Protein AF-A0AAW1H3P7-F1 (afdb_monomer)

Organism: Saponaria officinalis (NCBI:txid3572)

InterPro domains:
  IPR001229 Jacalin-like lectin domain [PF01419] (16-104)
  IPR001229 Jacalin-like lectin domain [PS51752] (1-107)
  IPR001229 Jacalin-like lectin domain [SM00915] (1-107)
  IPR036404 Jacalin-like lectin domain superfamily [G3DSA:2.100.10.30] (9-107)
  IPR036404 Jacalin-like lectin domain superfamily [SSF51101] (23-105)

Mean predicted aligned error: 8.89 Å

Radius of gyration: 14.77 Å; Cα contacts (8 Å, |Δi|>4): 203; chains: 1; bounding box: 34×38×37 Å

Nearest PDB structures (foldseek):
  1c3m-assembly1_A  TM=8.604E-01  e=1.845E-05  Helianthus tuberosus
  6flw-assembly1_B  TM=7.725E-01  e=8.817E-05  Ananas comosus
  4pit-assembly2_D  TM=7.205E-01  e=1.094E-04  Musa acuminata
  4mq0-assembly1_A-2  TM=7.706E-01  e=3.584E-04  Parkia biglobosa
  5v6k-assembly1_A  TM=7.597E-01  e=1.214E-01  Vibrio cholerae O1 biovar El Tor str. N16961

Structure (mmCIF, N/CA/C/O backbone):
data_AF-A0AAW1H3P7-F1
#
_entry.id   AF-A0AAW1H3P7-F1
#
loop_
_atom_site.group_PDB
_atom_site.id
_atom_site.type_symbol
_atom_site.label_atom_id
_atom_site.label_alt_id
_atom_site.label_comp_id
_atom_site.label_asym_id
_atom_site.label_entity_id
_atom_site.label_seq_id
_atom_site.pdbx_PDB_ins_code
_atom_site.Cartn_x
_atom_site.Cartn_y
_atom_site.Cartn_z
_atom_site.occupancy
_atom_site.B_iso_or_equiv
_atom_site.auth_seq_id
_atom_site.auth_comp_id
_atom_site.auth_asym_id
_atom_site.auth_atom_id
_atom_site.pdbx_PDB_model_num
ATOM 1 N N . MET A 1 1 ? -11.949 -18.069 9.968 1.00 33.72 1 MET A N 1
ATOM 2 C CA . MET A 1 1 ? -10.781 -17.168 10.063 1.00 33.72 1 MET A CA 1
ATOM 3 C C . MET A 1 1 ? -10.414 -16.863 8.636 1.00 33.72 1 MET A C 1
ATOM 5 O O . MET A 1 1 ? -9.770 -17.681 7.989 1.00 33.72 1 MET A O 1
ATOM 9 N N . ASP A 1 2 ? -10.959 -15.769 8.127 1.00 31.16 2 ASP A N 1
ATOM 10 C CA . ASP A 1 2 ? -10.968 -15.495 6.697 1.00 31.16 2 ASP A CA 1
ATOM 11 C C . ASP A 1 2 ? -9.640 -14.841 6.329 1.00 31.16 2 ASP A C 1
ATOM 13 O O . ASP A 1 2 ? -9.324 -13.734 6.760 1.00 31.16 2 ASP A O 1
ATOM 17 N N . SER A 1 3 ? -8.804 -15.579 5.604 1.00 30.61 3 SER A N 1
ATOM 18 C CA . SER A 1 3 ? -7.546 -15.070 5.082 1.00 30.61 3 SER A CA 1
ATOM 19 C C . SER A 1 3 ? -7.818 -14.238 3.831 1.00 30.61 3 SER A C 1
ATOM 21 O O . SER A 1 3 ? -8.398 -14.702 2.849 1.00 30.61 3 SER A O 1
ATOM 23 N N . LEU A 1 4 ? -7.375 -12.983 3.853 1.00 34.72 4 LEU A N 1
ATOM 24 C CA . LEU A 1 4 ? -7.397 -12.114 2.686 1.00 34.72 4 LEU A CA 1
ATOM 25 C C . LEU A 1 4 ? -6.252 -12.520 1.741 1.00 34.72 4 LEU A C 1
ATOM 27 O O . LEU A 1 4 ? -5.090 -12.176 1.956 1.00 34.72 4 LEU A O 1
ATOM 31 N N . LEU A 1 5 ? -6.573 -13.272 0.688 1.00 36.25 5 LEU A N 1
ATOM 32 C CA . LEU A 1 5 ? -5.638 -13.612 -0.389 1.00 36.25 5 LEU A CA 1
ATOM 33 C C . LEU A 1 5 ? -5.458 -12.410 -1.325 1.00 36.25 5 LEU A C 1
ATOM 35 O O . LEU A 1 5 ? -6.154 -12.267 -2.330 1.00 36.25 5 LEU A O 1
ATOM 39 N N . MET A 1 6 ? -4.498 -11.541 -1.015 1.00 38.34 6 MET A N 1
ATOM 40 C CA . MET A 1 6 ? -4.086 -10.475 -1.926 1.00 38.34 6 MET A CA 1
ATOM 41 C C . MET A 1 6 ? -3.063 -11.019 -2.935 1.00 38.34 6 MET A C 1
ATOM 43 O O . MET A 1 6 ? -1.904 -11.266 -2.607 1.00 38.34 6 MET A O 1
ATOM 47 N N . ARG A 1 7 ? -3.494 -11.235 -4.185 1.00 36.75 7 ARG A N 1
ATOM 48 C CA . ARG A 1 7 ? -2.615 -11.664 -5.286 1.00 36.75 7 ARG A CA 1
ATOM 49 C C . ARG A 1 7 ? -1.853 -10.460 -5.837 1.00 36.75 7 ARG A C 1
ATOM 51 O O . ARG A 1 7 ? -2.314 -9.791 -6.757 1.00 36.75 7 ARG A O 1
ATOM 58 N N . LEU A 1 8 ? -0.674 -10.196 -5.287 1.00 34.22 8 LEU A N 1
ATOM 59 C CA . LEU A 1 8 ? 0.301 -9.301 -5.906 1.00 34.22 8 LEU A CA 1
ATOM 60 C C . LEU A 1 8 ? 1.095 -10.086 -6.955 1.00 34.22 8 LEU A C 1
ATOM 62 O O . LEU A 1 8 ? 1.845 -10.988 -6.603 1.00 34.22 8 LEU A O 1
ATOM 66 N N . GLY A 1 9 ? 0.872 -9.760 -8.234 1.00 35.69 9 GLY A N 1
ATOM 67 C CA . GLY A 1 9 ? 1.715 -10.114 -9.383 1.00 35.69 9 GLY A CA 1
ATOM 68 C C . GLY A 1 9 ? 2.255 -11.548 -9.431 1.00 35.69 9 GLY A C 1
ATOM 69 O O . GLY A 1 9 ? 3.367 -11.814 -8.989 1.00 35.69 9 GLY A O 1
ATOM 70 N N . SER A 1 10 ? 1.543 -12.465 -10.086 1.00 31.28 10 SER A N 1
ATOM 71 C CA . SER A 1 10 ? 2.243 -13.563 -10.759 1.00 31.28 10 SER A CA 1
ATOM 72 C C . SER A 1 10 ? 1.534 -13.985 -12.037 1.00 31.28 10 SER A C 1
ATOM 74 O O . SER A 1 10 ? 0.441 -14.555 -12.041 1.00 31.28 10 SER A O 1
ATOM 76 N N . LEU A 1 11 ? 2.237 -13.736 -13.140 1.00 27.31 11 LEU A N 1
ATOM 77 C CA . LEU A 1 11 ? 2.147 -14.538 -14.343 1.00 27.31 11 LEU A CA 1
ATOM 78 C C . LEU A 1 11 ? 2.339 -16.005 -13.922 1.00 27.31 11 LEU A C 1
ATOM 80 O O . LEU A 1 11 ? 3.381 -16.379 -13.381 1.00 27.31 11 LEU A O 1
ATOM 84 N N . SER A 1 12 ? 1.317 -16.832 -14.117 1.00 28.44 12 SER A N 1
ATOM 85 C CA . SER A 1 12 ? 1.423 -18.266 -13.855 1.00 28.44 12 SER A CA 1
ATOM 86 C C . SER A 1 12 ? 2.260 -18.903 -14.965 1.00 28.44 12 SER A C 1
ATOM 88 O O . SER A 1 12 ? 1.732 -19.240 -16.020 1.00 28.44 12 SER A O 1
ATOM 90 N N . LEU A 1 13 ? 3.568 -19.061 -14.746 1.00 23.94 13 LEU A N 1
ATOM 91 C CA . LEU A 1 13 ? 4.398 -19.952 -15.554 1.00 23.94 13 LEU A CA 1
ATOM 92 C C . LEU A 1 13 ? 4.537 -21.277 -14.798 1.00 23.94 13 LEU A C 1
ATOM 94 O O . LEU A 1 13 ? 5.311 -21.387 -13.847 1.00 23.94 13 LEU A O 1
ATOM 98 N N . ILE A 1 14 ? 3.771 -22.291 -15.206 1.00 29.88 14 ILE A N 1
ATOM 99 C CA . ILE A 1 14 ? 3.971 -23.665 -14.735 1.00 29.88 14 ILE A CA 1
ATOM 100 C C . ILE A 1 14 ? 5.271 -24.165 -15.374 1.00 29.88 14 ILE A C 1
ATOM 102 O O . ILE A 1 14 ? 5.267 -24.737 -16.461 1.00 29.88 14 ILE A O 1
ATOM 106 N N . LYS A 1 15 ? 6.410 -23.935 -14.718 1.00 28.78 15 LYS A N 1
ATOM 107 C CA . LYS A 1 15 ? 7.643 -24.658 -15.032 1.00 28.78 15 LYS A CA 1
ATOM 108 C C . LYS A 1 15 ? 7.691 -25.880 -14.124 1.00 28.78 15 LYS A C 1
ATOM 110 O O . LYS A 1 15 ? 7.954 -25.751 -12.935 1.00 28.78 15 LYS A O 1
ATOM 115 N N . GLN A 1 16 ? 7.341 -27.029 -14.702 1.00 30.06 16 GLN A N 1
ATOM 116 C CA . GLN A 1 16 ? 7.625 -28.389 -14.225 1.00 30.06 16 GLN A CA 1
ATOM 117 C C . GLN A 1 16 ? 7.908 -28.509 -12.711 1.00 30.06 16 GLN A C 1
ATOM 119 O O . GLN A 1 16 ? 9.051 -28.485 -12.265 1.00 30.06 16 GLN A O 1
ATOM 124 N N . GLY A 1 17 ? 6.845 -28.694 -11.923 1.00 34.16 17 GLY A N 1
ATOM 125 C CA . GLY A 1 17 ? 6.932 -29.462 -10.678 1.00 34.16 17 GLY A CA 1
ATOM 126 C C . GLY A 1 17 ? 7.406 -28.767 -9.395 1.00 34.16 17 GLY A C 1
ATOM 127 O O . GLY A 1 17 ? 7.615 -29.481 -8.418 1.00 34.16 17 GLY A O 1
ATOM 128 N N . LYS A 1 18 ? 7.537 -27.432 -9.320 1.00 29.84 18 LYS A N 1
ATOM 129 C CA . LYS A 1 18 ? 7.719 -26.729 -8.027 1.00 29.84 18 LYS A CA 1
ATOM 130 C C . LYS A 1 18 ? 6.851 -25.461 -7.918 1.00 29.84 18 LYS A C 1
ATOM 132 O O . LYS A 1 18 ? 6.955 -24.604 -8.793 1.00 29.84 18 LYS A O 1
ATOM 137 N N . PRO A 1 19 ? 6.004 -25.308 -6.878 1.00 37.50 19 PRO A N 1
ATOM 138 C CA . PRO A 1 19 ? 5.235 -24.083 -6.664 1.00 37.50 19 PRO A CA 1
ATOM 139 C C . PRO A 1 19 ? 6.165 -22.918 -6.287 1.00 37.50 19 PRO A C 1
ATOM 141 O O . PRO A 1 19 ? 7.114 -23.093 -5.524 1.00 37.50 19 PRO A O 1
ATOM 144 N N . LEU A 1 20 ? 5.899 -21.729 -6.837 1.00 46.97 20 LEU A N 1
ATOM 145 C CA . LEU A 1 20 ? 6.629 -20.493 -6.528 1.00 46.97 20 LEU A CA 1
ATOM 146 C C . LEU A 1 20 ? 6.513 -20.186 -5.020 1.00 46.97 20 LEU A C 1
ATOM 148 O O . LEU A 1 20 ? 5.412 -20.116 -4.482 1.00 46.97 20 LEU A O 1
ATOM 152 N N . GLN A 1 21 ? 7.652 -20.045 -4.340 1.00 42.44 21 GLN A N 1
ATOM 153 C CA . GLN A 1 21 ? 7.788 -20.186 -2.881 1.00 42.44 21 GLN A CA 1
ATOM 154 C C . GLN A 1 21 ? 7.488 -18.949 -2.005 1.00 42.44 21 GLN A C 1
ATOM 156 O O . GLN A 1 21 ? 7.696 -19.037 -0.803 1.00 42.44 21 GLN A O 1
ATOM 161 N N . ASN A 1 22 ? 6.981 -17.820 -2.514 1.00 58.06 22 ASN A N 1
ATOM 162 C CA . ASN A 1 22 ? 6.971 -16.565 -1.733 1.00 58.06 22 ASN A CA 1
ATOM 163 C C . ASN A 1 22 ? 5.597 -15.878 -1.664 1.00 58.06 22 ASN A C 1
ATOM 165 O O . ASN A 1 22 ? 5.429 -14.771 -2.173 1.00 58.06 22 ASN A O 1
ATOM 169 N N . TYR A 1 23 ? 4.615 -16.509 -1.020 1.00 64.38 23 TYR A N 1
ATOM 170 C CA . TYR A 1 23 ? 3.391 -15.812 -0.615 1.00 64.38 23 TYR A CA 1
ATOM 171 C C . TYR A 1 23 ? 3.565 -15.247 0.791 1.00 64.38 23 TYR A C 1
ATOM 173 O O . TYR A 1 23 ? 3.917 -15.973 1.719 1.00 64.38 23 TYR A O 1
ATOM 181 N N . LEU A 1 24 ? 3.282 -13.960 0.952 1.00 72.25 24 LEU A N 1
ATOM 182 C CA . LEU A 1 24 ? 3.157 -13.343 2.262 1.00 72.25 24 LEU A CA 1
ATOM 183 C C . LEU A 1 24 ? 1.687 -13.368 2.685 1.00 72.25 24 LEU A C 1
ATOM 185 O O . LEU A 1 24 ? 0.820 -12.899 1.952 1.00 72.25 24 LEU A O 1
ATOM 189 N N . THR A 1 25 ? 1.424 -13.877 3.885 1.00 81.25 25 THR A N 1
ATOM 190 C CA . THR A 1 25 ? 0.109 -13.792 4.531 1.00 81.25 25 THR A CA 1
ATOM 191 C C . THR A 1 25 ? 0.203 -12.838 5.713 1.00 81.25 25 THR A C 1
ATOM 193 O O . THR A 1 25 ? 1.136 -12.943 6.507 1.00 81.25 25 THR A O 1
ATOM 196 N N . ILE A 1 26 ? -0.760 -11.924 5.839 1.00 83.06 26 ILE A N 1
ATOM 197 C CA . ILE A 1 26 ? -0.890 -11.023 6.989 1.00 83.06 26 ILE A CA 1
ATOM 198 C C . ILE A 1 26 ? -1.952 -11.611 7.929 1.00 83.06 26 ILE A C 1
ATOM 200 O O . ILE A 1 26 ? -3.135 -11.584 7.584 1.00 83.06 26 ILE A O 1
ATOM 204 N N . PRO A 1 27 ? -1.570 -12.185 9.084 1.00 84.75 27 PRO A N 1
ATOM 205 C CA . PRO A 1 27 ? -2.534 -12.708 10.041 1.00 84.75 27 PRO A CA 1
ATOM 206 C C . PRO A 1 27 ? -3.096 -11.567 10.891 1.00 84.75 27 PRO A C 1
ATOM 208 O O . PRO A 1 27 ? -2.371 -10.973 11.686 1.00 84.75 27 PRO A O 1
ATOM 211 N N . LEU A 1 28 ? -4.388 -11.282 10.745 1.00 87.12 28 LEU A N 1
ATOM 212 C CA . LEU A 1 28 ? -5.077 -10.325 11.607 1.00 87.12 28 LEU A CA 1
ATOM 213 C C . LEU A 1 28 ? -5.423 -10.973 12.951 1.00 87.12 28 LEU A C 1
ATOM 215 O O . LEU A 1 28 ? -5.904 -12.109 13.009 1.00 87.12 28 LEU A O 1
ATOM 219 N N . GLN A 1 29 ? -5.157 -10.253 14.036 1.00 93.06 29 GLN A N 1
ATOM 220 C CA . GLN A 1 29 ? -5.561 -10.638 15.385 1.00 93.06 29 GLN A CA 1
ATOM 221 C C . GLN A 1 29 ? -7.077 -10.474 15.584 1.00 93.06 29 GLN A C 1
ATOM 223 O O . GLN A 1 29 ? -7.782 -9.883 14.767 1.00 93.06 29 GLN A O 1
ATOM 228 N N . SER A 1 30 ? -7.597 -10.988 16.703 1.00 93.50 30 SER A N 1
ATOM 229 C CA . SER A 1 30 ? -8.992 -10.736 17.084 1.00 93.50 30 SER A CA 1
ATOM 230 C C . SER A 1 30 ? -9.233 -9.230 17.236 1.00 93.50 30 SER A C 1
ATOM 232 O O . SER A 1 30 ? -8.454 -8.553 17.904 1.00 93.50 30 SER A O 1
ATOM 234 N N . ASN A 1 31 ? -10.303 -8.717 16.622 1.00 92.44 31 ASN A N 1
ATOM 235 C CA . ASN A 1 31 ? -10.629 -7.285 16.534 1.00 92.44 31 ASN A CA 1
ATOM 236 C C . ASN A 1 31 ? -9.576 -6.418 15.812 1.00 92.44 31 ASN A C 1
ATOM 238 O O . ASN A 1 31 ? -9.618 -5.189 15.921 1.00 92.44 31 ASN A O 1
ATOM 242 N N . GLU A 1 32 ? -8.645 -7.027 15.073 1.00 94.12 32 GLU A N 1
ATOM 243 C CA . GLU A 1 32 ? -7.770 -6.309 14.152 1.00 94.12 32 GLU A CA 1
ATOM 244 C C . GLU A 1 32 ? -8.443 -6.210 12.780 1.00 94.12 32 GLU A C 1
ATOM 246 O O . GLU A 1 32 ? -8.828 -7.216 12.185 1.00 94.12 32 GLU A O 1
ATOM 251 N N . TYR A 1 33 ? -8.581 -4.991 12.272 1.00 92.19 33 TYR A N 1
ATOM 252 C CA . TYR A 1 33 ? -9.175 -4.701 10.974 1.00 92.19 33 TYR A CA 1
ATOM 253 C C . TYR A 1 33 ? -8.350 -3.657 10.232 1.00 92.19 33 TYR A C 1
ATOM 255 O O . TYR A 1 33 ? -7.643 -2.841 10.827 1.00 92.19 33 TYR A O 1
ATOM 263 N N . ILE A 1 34 ? -8.427 -3.706 8.907 1.00 96.06 34 ILE A N 1
ATOM 264 C CA . ILE A 1 34 ? -7.642 -2.840 8.034 1.00 96.06 34 ILE A CA 1
ATOM 265 C C . ILE A 1 34 ? -8.286 -1.455 7.995 1.00 96.06 34 ILE A C 1
ATOM 267 O O . ILE 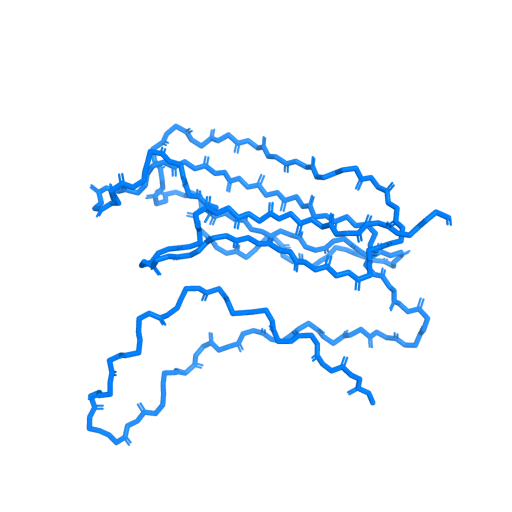A 1 34 ? -9.499 -1.323 7.829 1.00 96.06 34 ILE A O 1
ATOM 271 N N . THR A 1 35 ? -7.457 -0.426 8.136 1.00 97.19 35 TH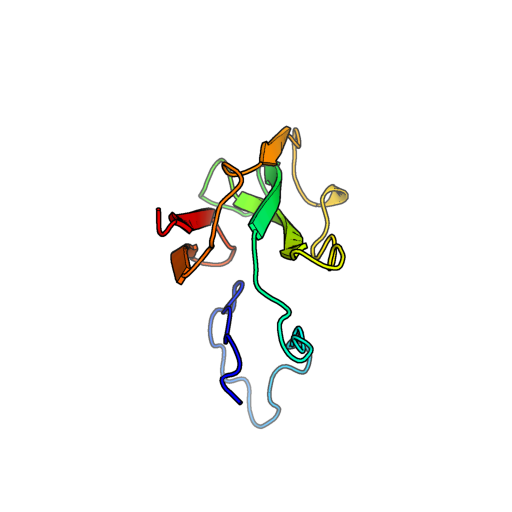R A N 1
ATOM 272 C CA . THR A 1 35 ? -7.883 0.975 8.174 1.00 97.19 35 THR A CA 1
ATOM 273 C C . THR A 1 35 ? -7.466 1.758 6.936 1.00 97.19 35 THR A C 1
ATOM 275 O O . THR A 1 35 ? -8.104 2.748 6.577 1.00 97.19 35 THR A O 1
ATOM 278 N N . GLN A 1 36 ? -6.365 1.355 6.296 1.00 97.25 36 GLN A N 1
ATOM 279 C CA . GLN A 1 36 ? -5.745 2.124 5.223 1.00 97.25 36 GLN A CA 1
ATOM 280 C C . GLN A 1 36 ? -4.703 1.291 4.475 1.00 97.25 36 GLN A C 1
ATOM 282 O O . GLN A 1 36 ? -4.144 0.329 5.008 1.00 97.25 36 GLN A O 1
ATOM 287 N N . ILE A 1 37 ? -4.379 1.714 3.256 1.00 97.69 37 ILE A N 1
ATOM 288 C CA . ILE A 1 37 ? -3.166 1.293 2.558 1.00 97.69 37 ILE A CA 1
ATOM 289 C C . ILE A 1 37 ? -2.288 2.494 2.239 1.00 97.69 37 ILE A C 1
ATOM 291 O O . ILE A 1 37 ? -2.780 3.591 1.972 1.00 97.69 37 ILE A O 1
ATOM 295 N N . SER A 1 38 ? -0.983 2.276 2.221 1.00 98.44 38 SER A N 1
ATOM 296 C CA . SER A 1 38 ? -0.023 3.249 1.706 1.00 98.44 38 SER A CA 1
ATOM 297 C C . SER A 1 38 ? 1.087 2.538 0.956 1.00 98.44 38 SER A C 1
ATOM 299 O O . SER A 1 38 ? 1.210 1.319 1.025 1.00 98.44 38 SER A O 1
ATOM 301 N N . GLY A 1 39 ? 1.927 3.284 0.264 1.00 97.38 39 GLY A N 1
ATOM 302 C CA . GLY A 1 39 ? 3.067 2.707 -0.424 1.00 97.38 39 GLY A CA 1
ATOM 303 C C . GLY A 1 39 ? 3.681 3.690 -1.390 1.00 97.38 39 GLY A C 1
ATOM 304 O O . GLY A 1 39 ? 3.422 4.891 -1.315 1.00 97.38 39 GLY A O 1
ATOM 305 N N . THR A 1 40 ? 4.468 3.166 -2.316 1.00 97.31 40 THR A N 1
ATOM 306 C CA . THR A 1 40 ? 5.083 3.943 -3.387 1.00 97.31 40 THR A CA 1
ATOM 307 C C . THR A 1 40 ? 4.811 3.315 -4.738 1.00 97.31 40 THR A C 1
ATOM 309 O O . THR A 1 40 ? 4.572 2.111 -4.843 1.00 97.31 40 THR A O 1
ATOM 312 N N . TYR A 1 41 ? 4.788 4.136 -5.781 1.00 95.75 41 TYR A N 1
ATOM 313 C CA . TYR A 1 41 ? 4.600 3.710 -7.159 1.00 95.75 41 TYR A CA 1
ATOM 314 C C . TYR A 1 41 ? 5.631 4.358 -8.078 1.00 95.75 41 TYR A C 1
ATOM 316 O O . TYR A 1 41 ? 6.157 5.429 -7.785 1.00 95.75 41 TYR A O 1
ATOM 324 N N . GLY A 1 42 ? 5.901 3.716 -9.211 1.00 94.44 42 GLY A N 1
ATOM 325 C CA . GLY A 1 42 ? 6.777 4.250 -10.249 1.00 94.44 42 GLY A CA 1
ATOM 326 C C . GLY A 1 42 ? 6.886 3.325 -11.458 1.00 94.44 42 GLY A C 1
ATOM 327 O O . GLY A 1 42 ? 6.172 2.321 -11.577 1.00 94.44 42 GLY A O 1
ATOM 328 N N . LYS A 1 43 ? 7.794 3.654 -12.378 1.00 92.38 43 LYS A N 1
ATOM 329 C CA . LYS A 1 43 ? 7.983 2.891 -13.618 1.00 92.38 43 LYS A CA 1
ATOM 330 C C . LYS A 1 43 ? 9.084 1.842 -13.471 1.00 92.38 43 LYS A C 1
ATOM 332 O O . LYS A 1 43 ? 10.253 2.192 -13.324 1.00 92.38 43 LYS A O 1
ATOM 337 N N . TYR A 1 44 ? 8.735 0.559 -13.575 1.00 88.25 44 TYR A N 1
ATOM 338 C CA . TYR A 1 44 ? 9.730 -0.509 -13.736 1.00 88.25 44 TYR A CA 1
ATOM 339 C C . TYR A 1 44 ? 10.348 -0.470 -15.140 1.00 88.25 44 TYR A C 1
ATOM 341 O O . TYR A 1 44 ? 9.647 -0.210 -16.118 1.00 88.25 44 TYR A O 1
ATOM 349 N N . ALA A 1 45 ? 11.636 -0.816 -15.255 1.00 85.38 45 ALA A N 1
ATOM 350 C CA . ALA A 1 45 ? 12.397 -0.739 -16.510 1.00 85.38 45 ALA A CA 1
ATOM 351 C C . ALA A 1 45 ? 11.749 -1.485 -17.696 1.00 85.38 45 ALA A C 1
ATOM 353 O O . ALA A 1 45 ? 11.818 -1.018 -18.828 1.00 85.38 45 ALA A O 1
ATOM 354 N N . TYR A 1 46 ? 11.091 -2.618 -17.430 1.00 81.06 46 TYR A N 1
ATOM 355 C CA . TYR A 1 46 ? 10.454 -3.464 -18.449 1.00 81.06 46 TYR A CA 1
ATOM 356 C C . TYR A 1 46 ? 8.919 -3.419 -18.402 1.00 81.06 46 TYR A C 1
ATOM 358 O O . TYR A 1 46 ? 8.247 -4.245 -19.023 1.00 81.06 46 TYR A O 1
ATOM 366 N N . SER A 1 47 ? 8.345 -2.484 -17.642 1.00 80.81 47 SER A N 1
ATOM 367 C CA . SER A 1 47 ? 6.896 -2.332 -17.553 1.00 80.81 47 SER A CA 1
ATOM 368 C C . SER A 1 47 ? 6.348 -1.548 -18.743 1.00 80.81 47 SER A C 1
ATOM 370 O O . SER A 1 47 ? 6.880 -0.507 -19.121 1.00 80.81 47 SER A O 1
ATOM 372 N N . ARG A 1 48 ? 5.223 -2.028 -19.286 1.00 81.06 48 ARG A N 1
ATOM 373 C CA . ARG A 1 48 ? 4.405 -1.278 -20.253 1.00 81.06 48 ARG A CA 1
ATOM 374 C C . ARG A 1 48 ? 3.530 -0.209 -19.589 1.00 81.06 48 ARG A C 1
ATOM 376 O O . ARG A 1 48 ? 3.115 0.716 -20.272 1.00 81.06 48 ARG A O 1
ATOM 383 N N . SER A 1 49 ? 3.247 -0.342 -18.290 1.00 81.75 49 SER A N 1
ATOM 384 C CA . SER A 1 49 ? 2.599 0.700 -17.487 1.00 81.75 49 SER A CA 1
ATOM 385 C C . SER A 1 49 ? 3.634 1.723 -17.022 1.00 81.75 49 SER A C 1
ATOM 387 O O . SER A 1 49 ? 4.705 1.340 -16.536 1.00 81.75 49 SER A O 1
ATOM 389 N N . ASP A 1 50 ? 3.298 3.007 -17.128 1.00 81.94 50 ASP A N 1
ATOM 390 C CA . ASP A 1 50 ? 4.127 4.110 -16.630 1.00 81.94 50 ASP A CA 1
ATOM 391 C C . ASP A 1 50 ? 4.100 4.236 -15.101 1.00 81.94 50 ASP A C 1
ATOM 393 O O . ASP A 1 50 ? 4.933 4.928 -14.522 1.00 81.94 50 ASP A O 1
ATOM 397 N N . SER A 1 51 ? 3.181 3.536 -14.436 1.00 85.50 51 SER A N 1
ATOM 398 C CA . SER A 1 51 ? 3.074 3.513 -12.983 1.00 85.50 51 SER A CA 1
ATOM 399 C C . SER A 1 51 ? 2.647 2.131 -12.498 1.00 85.50 51 SER A C 1
ATOM 401 O O . SER A 1 51 ? 1.676 1.552 -12.990 1.00 85.50 51 SER A O 1
ATOM 403 N N . ASN A 1 52 ? 3.415 1.579 -11.567 1.00 91.56 52 ASN A N 1
ATOM 404 C CA . ASN A 1 52 ? 3.135 0.329 -10.876 1.00 91.56 52 ASN A CA 1
ATOM 405 C C . ASN A 1 52 ? 3.404 0.527 -9.396 1.00 91.56 52 ASN A C 1
ATOM 407 O O . ASN A 1 52 ? 4.328 1.252 -9.026 1.00 91.56 52 ASN A O 1
ATOM 411 N N . VAL A 1 53 ? 2.646 -0.173 -8.566 1.00 94.19 53 VAL A N 1
ATOM 412 C CA . VAL A 1 53 ? 2.859 -0.214 -7.124 1.00 94.19 53 VAL A CA 1
ATOM 413 C C . VAL A 1 53 ? 4.190 -0.910 -6.852 1.00 94.19 53 VAL A C 1
ATOM 415 O O . VAL A 1 53 ? 4.367 -2.088 -7.163 1.00 94.19 53 VAL A O 1
ATOM 418 N N . ALA A 1 54 ? 5.129 -0.149 -6.302 1.00 93.69 54 ALA A N 1
ATOM 419 C CA . ALA A 1 54 ? 6.485 -0.573 -5.989 1.00 93.69 54 ALA A CA 1
ATOM 420 C C . ALA A 1 54 ? 6.602 -1.082 -4.552 1.00 93.69 54 ALA A C 1
ATOM 422 O O . ALA A 1 54 ? 7.294 -2.071 -4.300 1.00 93.69 54 ALA A O 1
ATOM 423 N N . THR A 1 55 ? 5.900 -0.426 -3.624 1.00 95.12 55 THR A N 1
ATOM 424 C CA . THR A 1 55 ? 5.759 -0.869 -2.237 1.00 95.12 55 THR A CA 1
ATOM 425 C C . THR A 1 55 ? 4.308 -0.776 -1.774 1.00 95.12 55 THR A C 1
ATOM 427 O O . THR A 1 55 ? 3.547 0.054 -2.269 1.00 95.12 55 THR A O 1
ATOM 430 N N . LEU A 1 56 ? 3.920 -1.628 -0.825 1.00 96.19 56 LEU A N 1
ATOM 431 C CA . LEU A 1 56 ? 2.604 -1.621 -0.193 1.00 96.19 56 LEU A CA 1
ATOM 432 C C . LEU A 1 56 ? 2.727 -1.893 1.308 1.00 96.19 56 LEU A C 1
ATOM 434 O O . LEU A 1 56 ? 3.307 -2.896 1.723 1.00 96.19 56 LEU A O 1
ATOM 438 N N . SER A 1 57 ? 2.121 -1.027 2.106 1.00 96.31 57 SER A N 1
ATOM 439 C CA . SER A 1 57 ? 1.886 -1.196 3.533 1.00 96.31 57 SER A CA 1
ATOM 440 C C . SER A 1 57 ? 0.388 -1.310 3.796 1.00 96.31 57 SER A C 1
ATOM 442 O O . SER A 1 57 ? -0.412 -0.565 3.222 1.00 96.31 57 SER A O 1
ATOM 444 N N . ILE A 1 58 ? 0.020 -2.218 4.695 1.00 96.50 58 ILE A N 1
ATOM 445 C CA . ILE A 1 58 ? -1.343 -2.373 5.206 1.00 96.50 58 ILE A CA 1
ATOM 446 C C . ILE A 1 58 ? -1.372 -1.808 6.619 1.00 96.50 58 ILE A C 1
ATOM 448 O O . ILE A 1 58 ? -0.631 -2.267 7.488 1.00 96.50 58 ILE A O 1
ATOM 452 N N . HIS A 1 59 ? -2.231 -0.827 6.854 1.00 97.44 59 HIS A N 1
ATOM 453 C CA . HIS A 1 59 ? -2.449 -0.261 8.179 1.00 97.44 59 HIS A CA 1
ATOM 454 C C . HIS A 1 59 ? -3.683 -0.899 8.788 1.00 97.44 59 HIS A C 1
ATOM 456 O O . HIS A 1 59 ? -4.707 -1.044 8.119 1.00 97.44 59 HIS A O 1
ATOM 462 N N . THR A 1 60 ? -3.586 -1.278 10.052 1.00 96.56 60 THR A N 1
ATOM 463 C CA . THR A 1 60 ? -4.710 -1.747 10.855 1.00 96.56 60 THR A CA 1
ATOM 464 C C . THR A 1 60 ? -4.966 -0.781 12.000 1.00 96.56 60 THR A C 1
ATOM 466 O O . THR A 1 60 ? -4.194 0.146 12.250 1.00 96.56 60 THR A O 1
ATOM 469 N N . ASN A 1 61 ? -6.050 -0.999 12.735 1.00 96.56 61 ASN A N 1
ATOM 470 C CA . ASN A 1 61 ? -6.298 -0.305 13.997 1.00 96.56 61 ASN A CA 1
ATOM 471 C C . ASN A 1 61 ? -5.248 -0.614 15.083 1.00 96.56 61 ASN A C 1
ATOM 473 O O . ASN A 1 61 ? -5.249 0.058 16.111 1.00 96.56 61 ASN A O 1
ATOM 477 N N . LEU A 1 62 ? -4.385 -1.619 14.887 1.00 96.19 62 LEU A N 1
ATOM 478 C CA . LEU A 1 62 ? -3.374 -2.024 15.866 1.00 96.19 62 LEU A CA 1
ATOM 479 C C . LEU A 1 62 ? -1.945 -1.681 15.441 1.00 96.19 62 LEU A C 1
ATOM 481 O O . LEU A 1 62 ? -1.134 -1.318 16.291 1.00 96.19 62 LEU A O 1
ATOM 485 N N . LYS A 1 63 ? -1.601 -1.840 14.159 1.00 94.50 63 LYS A N 1
ATOM 486 C CA . LYS A 1 63 ? -0.226 -1.671 13.665 1.00 94.50 63 LYS A CA 1
ATOM 487 C C . LYS A 1 63 ? -0.161 -1.548 12.144 1.00 94.50 63 LYS A C 1
ATOM 489 O O . LYS A 1 63 ? -1.146 -1.709 11.431 1.00 94.50 63 LYS A O 1
ATOM 494 N N . GLN A 1 64 ? 1.047 -1.309 11.651 1.00 96.12 64 GLN A N 1
ATOM 495 C CA . GLN A 1 64 ? 1.368 -1.354 10.232 1.00 96.12 64 GLN A CA 1
ATOM 496 C C . GLN A 1 64 ? 2.066 -2.673 9.880 1.00 96.12 64 GLN A C 1
ATOM 498 O O . GLN A 1 64 ? 2.980 -3.115 10.578 1.00 96.12 64 GLN A O 1
ATOM 503 N N . TYR A 1 65 ? 1.671 -3.265 8.757 1.00 92.50 65 TYR A N 1
ATOM 504 C CA . TYR A 1 65 ? 2.363 -4.360 8.085 1.00 92.50 65 TYR A CA 1
ATOM 505 C C . TYR A 1 65 ? 3.048 -3.833 6.821 1.00 92.50 65 TYR A C 1
ATOM 507 O O . TYR A 1 65 ? 2.424 -3.120 6.036 1.00 92.50 65 TYR A O 1
ATOM 515 N N . GLY A 1 66 ? 4.311 -4.205 6.602 1.00 91.38 66 GLY A N 1
ATOM 516 C CA . GLY A 1 66 ? 5.117 -3.748 5.464 1.00 91.38 66 GLY A CA 1
ATOM 517 C C . GLY A 1 66 ? 6.102 -2.625 5.831 1.00 91.38 66 GLY A C 1
ATOM 518 O O . GLY A 1 66 ? 6.360 -2.411 7.017 1.00 91.38 66 GLY A O 1
ATOM 519 N N . PRO A 1 67 ? 6.661 -1.907 4.839 1.00 94.56 67 PRO A N 1
ATOM 520 C CA . PRO A 1 67 ? 6.326 -1.986 3.417 1.00 94.56 67 PRO A CA 1
ATOM 521 C C . PRO A 1 67 ? 6.798 -3.290 2.766 1.00 94.56 67 PRO A C 1
ATOM 523 O O . PRO A 1 67 ? 7.878 -3.802 3.055 1.00 94.56 67 PRO A O 1
ATOM 526 N N . TYR A 1 68 ? 5.982 -3.819 1.861 1.00 89.56 68 TYR A N 1
ATOM 527 C CA . TYR A 1 68 ? 6.302 -4.977 1.032 1.00 89.56 68 TYR A CA 1
ATOM 528 C C . TYR A 1 68 ? 6.557 -4.539 -0.399 1.00 89.56 68 TYR A C 1
ATOM 530 O O . TYR A 1 68 ? 5.754 -3.800 -0.959 1.00 89.56 68 TYR A O 1
ATOM 538 N N . GLY A 1 69 ? 7.640 -5.023 -0.998 1.00 88.44 69 GLY A N 1
ATOM 539 C CA . GLY A 1 69 ? 8.076 -4.610 -2.329 1.00 88.44 69 GLY A CA 1
ATOM 540 C C . GLY A 1 69 ? 9.431 -3.912 -2.286 1.00 88.44 69 GLY A C 1
ATOM 541 O O . GLY A 1 69 ? 10.147 -4.006 -1.290 1.00 88.44 69 GLY A O 1
ATOM 542 N N . ARG A 1 70 ? 9.811 -3.282 -3.397 1.00 87.75 70 ARG A N 1
ATOM 543 C CA . ARG A 1 70 ? 11.148 -2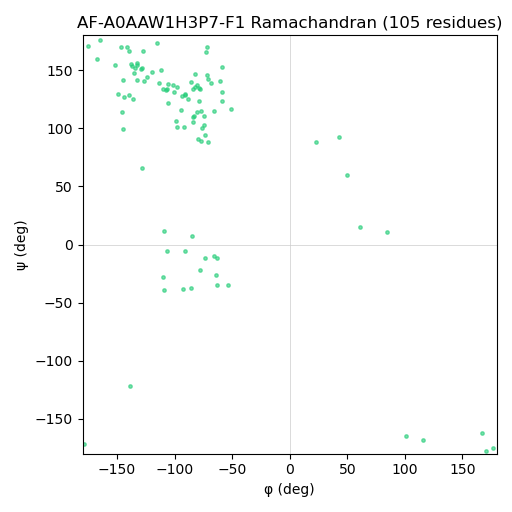.710 -3.612 1.00 87.75 70 ARG A CA 1
ATOM 544 C C . ARG A 1 70 ? 11.035 -1.430 -4.425 1.00 87.75 70 ARG A C 1
ATOM 546 O O . ARG A 1 70 ? 10.884 -1.477 -5.647 1.00 87.75 70 ARG A O 1
ATOM 553 N N . GLU A 1 71 ? 11.084 -0.301 -3.731 1.00 90.94 71 GLU A N 1
ATOM 554 C CA . GLU A 1 71 ? 11.036 1.028 -4.340 1.00 90.94 71 GLU A CA 1
ATOM 555 C C . GLU A 1 71 ? 12.238 1.286 -5.252 1.00 90.94 71 GLU A C 1
ATOM 557 O O . GLU A 1 71 ? 12.100 1.885 -6.312 1.00 90.94 71 GLU A O 1
ATOM 562 N N . GLU A 1 72 ? 13.411 0.759 -4.904 1.00 91.38 72 GLU A N 1
ATOM 563 C CA . GLU A 1 72 ? 14.650 0.971 -5.651 1.00 91.38 72 GLU A CA 1
ATOM 564 C C . GLU A 1 72 ? 14.637 0.362 -7.065 1.00 91.38 72 GLU A C 1
ATOM 566 O O . GLU A 1 72 ? 15.545 0.595 -7.859 1.00 91.38 72 GLU A O 1
ATOM 571 N N . LEU A 1 73 ? 13.620 -0.444 -7.384 1.00 89.38 73 LEU A N 1
ATOM 572 C CA . LEU A 1 73 ?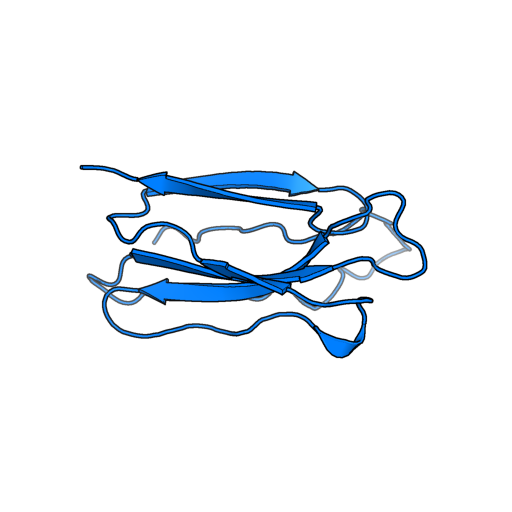 13.438 -1.057 -8.697 1.00 89.38 73 LEU A CA 1
ATOM 573 C C . LEU A 1 73 ? 12.588 -0.208 -9.657 1.00 89.38 73 LEU A C 1
ATOM 575 O O . LEU A 1 73 ? 12.452 -0.588 -10.826 1.00 89.38 73 LEU A O 1
ATOM 579 N N . VAL A 1 74 ? 12.013 0.907 -9.193 1.00 91.25 74 VAL A N 1
ATOM 580 C CA . VAL A 1 74 ? 11.225 1.823 -10.026 1.00 91.25 74 VAL A CA 1
ATOM 581 C C . VAL A 1 74 ? 11.919 3.167 -10.229 1.00 91.25 74 VAL A C 1
ATOM 583 O O . VAL A 1 74 ? 12.663 3.653 -9.384 1.00 91.25 74 VAL A O 1
ATOM 586 N N . GLN A 1 75 ? 11.657 3.788 -11.376 1.00 94.19 75 GLN A N 1
ATOM 587 C CA . GLN A 1 75 ? 12.103 5.146 -11.680 1.00 94.19 75 GLN A CA 1
ATOM 588 C C . GLN A 1 75 ? 11.105 6.168 -11.129 1.00 94.19 75 GLN A C 1
ATOM 590 O O . GLN A 1 75 ? 9.895 5.968 -11.262 1.00 94.19 75 GLN A O 1
ATOM 595 N N . ASN A 1 76 ? 11.629 7.272 -10.580 1.00 91.44 76 ASN A N 1
ATOM 596 C CA . ASN A 1 76 ? 10.871 8.400 -10.022 1.00 91.44 76 ASN A CA 1
ATOM 597 C C . ASN A 1 76 ? 9.763 7.962 -9.041 1.00 91.44 76 ASN A C 1
ATOM 599 O O . ASN A 1 76 ? 8.585 8.221 -9.305 1.00 91.44 76 ASN A O 1
ATOM 603 N N . PRO A 1 77 ? 10.111 7.270 -7.938 1.00 95.50 77 PRO A N 1
ATOM 604 C CA . PRO A 1 77 ? 9.114 6.786 -6.996 1.00 95.50 77 PRO A CA 1
ATOM 605 C C . PRO A 1 77 ? 8.315 7.943 -6.391 1.00 95.50 77 PRO A C 1
ATOM 607 O O . PRO A 1 77 ? 8.852 9.007 -6.083 1.00 95.50 77 PRO A O 1
ATOM 610 N N . SER A 1 78 ? 7.014 7.732 -6.226 1.00 96.69 78 SER A N 1
ATOM 611 C CA . SER A 1 78 ? 6.101 8.662 -5.561 1.00 96.69 78 SER A CA 1
ATOM 612 C C . SER A 1 78 ? 5.235 7.918 -4.558 1.00 96.69 78 SER A C 1
ATOM 614 O O . SER A 1 78 ? 4.798 6.797 -4.820 1.00 96.69 78 SER A O 1
ATOM 616 N N . SER A 1 79 ? 4.975 8.543 -3.413 1.00 97.69 79 SER A N 1
ATOM 617 C CA . SER A 1 79 ? 4.168 7.940 -2.354 1.00 97.69 79 SER A CA 1
ATOM 618 C C . SER A 1 79 ? 2.674 8.100 -2.605 1.00 97.69 79 SER A C 1
ATOM 620 O O . SER A 1 79 ? 2.215 9.116 -3.123 1.00 97.69 79 SER A O 1
ATOM 622 N N . PHE A 1 80 ? 1.903 7.106 -2.179 1.00 97.38 80 PHE A N 1
ATOM 623 C CA . PHE A 1 80 ? 0.449 7.144 -2.146 1.00 97.38 80 PHE A CA 1
ATOM 624 C C . PHE A 1 80 ? -0.067 6.649 -0.798 1.00 97.38 80 PHE A C 1
ATOM 626 O O . PHE A 1 80 ? 0.562 5.825 -0.131 1.00 97.38 80 PHE A O 1
ATOM 633 N N . THR A 1 81 ? -1.259 7.119 -0.446 1.00 98.19 81 THR A N 1
ATOM 634 C CA . THR A 1 81 ? -1.969 6.742 0.772 1.00 98.19 81 THR A CA 1
ATOM 635 C C . THR A 1 81 ? -3.470 6.810 0.493 1.00 98.19 81 THR A C 1
ATOM 637 O O . THR A 1 81 ? -3.947 7.805 -0.053 1.00 98.19 81 THR A O 1
ATOM 640 N N . SER A 1 82 ? -4.225 5.759 0.821 1.00 97.12 82 SER A N 1
ATOM 641 C CA . SER A 1 82 ? -5.690 5.777 0.709 1.00 97.12 82 SER A CA 1
ATOM 642 C C . SER A 1 82 ? -6.310 6.645 1.808 1.00 97.12 82 SER A C 1
ATOM 644 O O . SER A 1 82 ? -5.643 6.928 2.800 1.00 97.12 82 SER A O 1
ATOM 646 N N . PRO A 1 83 ? -7.592 7.030 1.721 1.00 96.44 83 PRO A N 1
ATOM 647 C CA . PRO A 1 83 ? -8.301 7.550 2.886 1.00 96.44 83 PRO A CA 1
ATOM 648 C C . PRO A 1 83 ? -8.321 6.519 4.028 1.00 96.44 83 PRO A C 1
ATOM 650 O O . PRO A 1 83 ? -8.257 5.311 3.778 1.00 96.44 83 PRO A O 1
ATOM 653 N N . THR A 1 84 ? -8.408 7.002 5.267 1.00 95.69 84 THR A N 1
ATOM 654 C CA . THR A 1 84 ? -8.569 6.167 6.466 1.00 95.69 84 THR A CA 1
ATOM 655 C C . THR A 1 84 ? -10.050 5.836 6.675 1.00 95.69 84 THR A C 1
ATOM 657 O O . THR A 1 84 ? -10.896 6.726 6.603 1.00 95.69 84 THR A O 1
ATOM 660 N N . GLY A 1 85 ? -10.379 4.575 6.953 1.00 94.19 85 GLY A N 1
ATOM 661 C CA . GLY A 1 85 ? -11.745 4.124 7.250 1.00 94.19 85 GLY A CA 1
ATOM 662 C C . GLY A 1 85 ? -11.818 2.610 7.441 1.00 94.19 85 GLY A C 1
ATOM 663 O O . GLY A 1 85 ? -10.791 1.947 7.414 1.00 94.19 85 GLY A O 1
ATOM 664 N N . SER A 1 86 ? -13.007 2.034 7.623 1.00 93.19 86 SER A N 1
ATOM 665 C CA . SER A 1 86 ? -13.131 0.571 7.714 1.00 93.19 86 SER A CA 1
ATOM 666 C C . SER A 1 86 ? -12.967 -0.053 6.327 1.00 93.19 86 SER A C 1
ATOM 668 O O . SER A 1 86 ? -13.879 0.025 5.501 1.00 93.19 86 SER A O 1
ATOM 670 N N . VAL A 1 87 ? -11.799 -0.635 6.038 1.00 94.62 87 VAL A N 1
ATOM 671 C CA . VAL A 1 87 ? -11.540 -1.283 4.746 1.00 94.62 87 VAL A CA 1
ATOM 672 C C . VAL A 1 87 ? -12.222 -2.648 4.724 1.00 94.62 87 VAL A C 1
ATOM 674 O O . VAL A 1 87 ? -11.836 -3.560 5.451 1.00 94.62 87 VAL A O 1
ATOM 677 N N . VAL A 1 88 ? -13.207 -2.801 3.839 1.00 93.31 88 VAL A N 1
ATOM 678 C CA . VAL A 1 88 ? -14.002 -4.036 3.683 1.00 93.31 88 VAL A CA 1
ATOM 679 C C . VAL A 1 88 ? -13.661 -4.822 2.422 1.00 93.31 88 VAL A C 1
ATOM 681 O O . VAL A 1 88 ? -14.155 -5.926 2.210 1.00 93.31 88 VAL A O 1
ATOM 684 N N . GLY A 1 89 ? -12.806 -4.269 1.565 1.00 90.25 89 GLY A N 1
ATOM 685 C CA . GLY A 1 89 ? -12.380 -4.936 0.346 1.00 90.25 89 GLY A CA 1
ATOM 686 C C . GLY A 1 89 ? -11.322 -4.155 -0.412 1.00 90.25 89 GLY A C 1
ATOM 687 O O . GLY A 1 89 ? -11.036 -2.997 -0.112 1.00 90.25 89 GLY A O 1
ATOM 688 N N . PHE A 1 90 ? -10.764 -4.803 -1.429 1.00 93.56 90 PHE A N 1
ATOM 689 C CA . PHE A 1 90 ? -9.733 -4.247 -2.295 1.00 93.56 90 PHE A CA 1
ATOM 690 C C . PHE A 1 90 ? -10.132 -4.423 -3.751 1.00 93.56 90 PHE A C 1
ATOM 692 O O . PHE A 1 90 ? -10.804 -5.388 -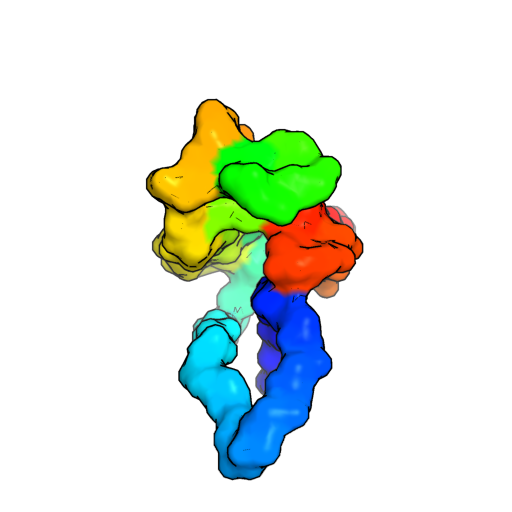4.114 1.00 93.56 90 PHE A O 1
ATOM 699 N N . PHE A 1 91 ? -9.662 -3.517 -4.591 1.00 92.38 91 PHE A N 1
ATOM 700 C CA . PHE A 1 91 ? -9.748 -3.633 -6.039 1.00 92.38 91 PHE A CA 1
ATOM 701 C C . PHE A 1 91 ? -8.440 -3.155 -6.662 1.00 92.38 91 PHE A C 1
ATOM 703 O O . PHE A 1 91 ? -7.606 -2.543 -5.997 1.00 92.38 91 PHE A O 1
ATOM 710 N N . GLY A 1 92 ? -8.229 -3.447 -7.939 1.00 91.44 92 GLY A N 1
ATOM 711 C CA . GLY A 1 92 ? -7.002 -3.045 -8.609 1.00 91.44 92 GLY A CA 1
ATOM 712 C C . GLY A 1 92 ? -6.840 -3.669 -9.981 1.00 91.44 92 GLY A C 1
ATOM 713 O O . GLY A 1 92 ? -7.701 -4.413 -10.457 1.00 91.44 92 GLY A O 1
ATOM 714 N N . ARG A 1 93 ? -5.704 -3.370 -10.607 1.00 88.31 93 ARG A N 1
ATOM 715 C CA . ARG A 1 93 ? -5.294 -3.923 -11.896 1.00 88.31 93 ARG A CA 1
ATOM 716 C C . ARG A 1 93 ? -3.905 -4.528 -11.773 1.00 88.31 93 ARG A C 1
ATOM 718 O O . ARG A 1 93 ? -3.026 -3.971 -11.119 1.00 88.31 93 ARG A O 1
ATOM 725 N N . HIS A 1 94 ? -3.704 -5.662 -12.429 1.00 85.06 94 HIS A N 1
ATOM 726 C CA . HIS A 1 94 ? -2.405 -6.314 -12.492 1.00 85.06 94 HIS A CA 1
ATOM 727 C C . HIS A 1 94 ? -2.127 -6.832 -13.900 1.00 85.06 94 HIS A C 1
ATOM 729 O O . HIS A 1 94 ? -3.042 -7.126 -14.669 1.00 85.06 94 HIS A O 1
ATOM 735 N N . SER A 1 95 ? -0.841 -6.954 -14.192 1.00 82.38 95 SER A N 1
ATOM 736 C CA . SER A 1 95 ? -0.288 -7.667 -15.337 1.00 82.38 95 SER A CA 1
ATOM 737 C C . SER A 1 95 ? 0.946 -8.422 -14.828 1.00 82.38 95 SER A C 1
ATOM 739 O O . SER A 1 95 ? 0.848 -9.173 -13.856 1.00 82.38 95 SER A O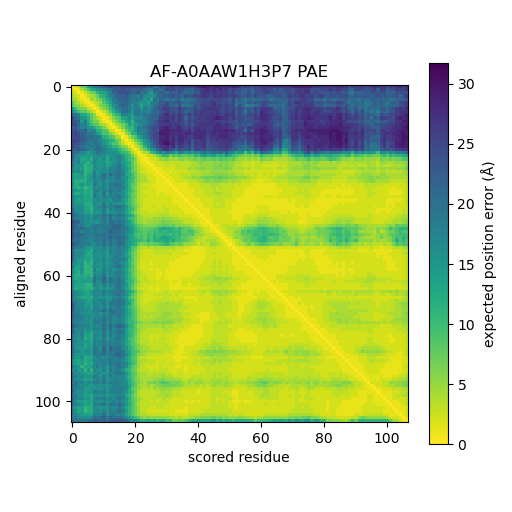 1
ATOM 741 N N . ASN A 1 96 ? 2.126 -8.172 -15.394 1.00 80.50 96 ASN A N 1
ATOM 742 C CA . ASN A 1 96 ? 3.399 -8.648 -14.840 1.00 80.50 96 ASN A CA 1
ATOM 743 C C . ASN A 1 96 ? 3.714 -8.048 -13.457 1.00 80.50 96 ASN A C 1
ATOM 745 O O . ASN A 1 96 ? 4.418 -8.672 -12.667 1.00 8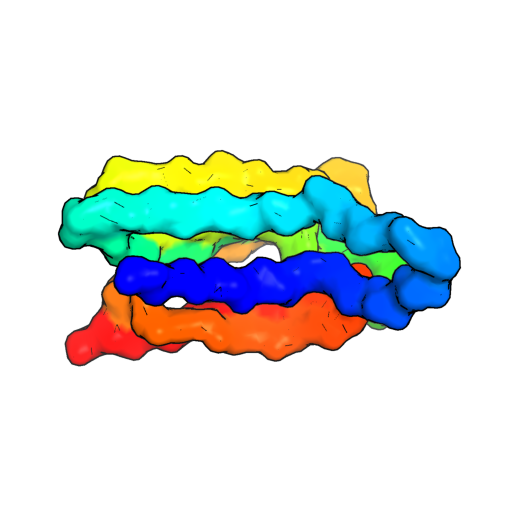0.50 96 ASN A O 1
ATOM 749 N N . TYR A 1 97 ? 3.175 -6.861 -13.168 1.00 84.12 97 TYR A N 1
ATOM 750 C CA . TYR A 1 97 ? 3.296 -6.151 -11.894 1.00 84.12 97 TYR A CA 1
ATOM 751 C C . TYR A 1 97 ? 1.904 -5.757 -11.378 1.00 84.12 97 TYR A C 1
ATOM 753 O O . TYR A 1 97 ? 0.919 -5.821 -12.124 1.00 84.12 97 TYR A O 1
ATOM 761 N N . LEU A 1 98 ? 1.809 -5.350 -10.107 1.00 88.44 98 LEU A N 1
ATOM 762 C CA . LEU A 1 98 ? 0.613 -4.672 -9.609 1.00 88.44 98 LEU A CA 1
ATOM 763 C C . LEU A 1 98 ? 0.610 -3.244 -10.162 1.00 88.44 98 LEU A C 1
ATOM 765 O O . LEU A 1 98 ? 1.440 -2.425 -9.781 1.00 88.44 98 LEU A O 1
ATOM 769 N N . GLU A 1 99 ? -0.316 -2.946 -11.063 1.00 89.25 99 GLU A N 1
ATOM 770 C CA . GLU A 1 99 ? -0.375 -1.644 -11.729 1.00 89.25 99 GLU A CA 1
ATOM 771 C C . GLU A 1 99 ? -1.158 -0.629 -10.896 1.00 89.25 99 GLU A C 1
ATOM 773 O O . GLU A 1 99 ? -0.785 0.537 -10.823 1.00 89.25 99 GLU A O 1
ATOM 778 N N . SER A 1 100 ? -2.230 -1.072 -10.237 1.00 91.00 100 SER A N 1
ATOM 779 C CA . SER A 1 100 ? -3.035 -0.221 -9.365 1.00 91.00 100 SER A CA 1
ATOM 780 C C . SER A 1 100 ? -3.702 -1.013 -8.251 1.00 91.00 100 SER A C 1
ATOM 782 O O . SER A 1 100 ? -3.975 -2.207 -8.384 1.00 91.00 100 SER A O 1
ATOM 784 N N . ILE A 1 101 ? -3.985 -0.316 -7.155 1.00 94.25 101 ILE A N 1
ATOM 785 C CA . ILE A 1 101 ? -4.651 -0.841 -5.969 1.00 94.25 101 ILE A CA 1
ATOM 786 C C . ILE A 1 101 ? -5.539 0.246 -5.365 1.00 94.25 101 ILE A C 1
ATOM 788 O O . ILE A 1 101 ? -5.172 1.419 -5.334 1.00 94.25 101 ILE A O 1
ATOM 792 N N . GLY A 1 102 ? -6.704 -0.156 -4.882 1.00 93.88 102 GLY A N 1
ATOM 793 C CA . GLY A 1 102 ? -7.646 0.678 -4.159 1.00 93.88 102 GLY A CA 1
ATOM 794 C C . GLY A 1 102 ? -8.382 -0.127 -3.096 1.00 93.88 102 GLY A C 1
ATOM 795 O O . GLY A 1 102 ? -8.286 -1.357 -3.043 1.00 93.88 102 GLY A O 1
ATOM 796 N N . VAL A 1 103 ? -9.111 0.587 -2.242 1.00 95.69 103 VAL A N 1
ATOM 797 C CA . VAL A 1 103 ? -9.862 0.027 -1.114 1.00 95.69 103 VAL A CA 1
ATOM 798 C C . VAL A 1 103 ? -11.329 0.421 -1.195 1.00 95.69 103 VAL A C 1
ATOM 800 O O . VAL A 1 103 ? -11.656 1.540 -1.589 1.00 95.69 103 VAL A O 1
ATOM 803 N N . TYR A 1 104 ? -12.206 -0.490 -0.789 1.00 94.12 104 TYR A N 1
ATOM 804 C CA . TYR A 1 104 ? -13.591 -0.176 -0.464 1.00 94.12 104 TYR A CA 1
ATOM 805 C C . TYR A 1 104 ? -13.691 0.153 1.018 1.00 94.12 104 TYR A C 1
ATOM 807 O O . TYR A 1 104 ? -13.217 -0.617 1.856 1.00 94.12 104 TYR A O 1
ATOM 815 N N . LEU A 1 105 ? -14.317 1.286 1.322 1.00 93.75 105 LEU A N 1
ATOM 816 C CA . LEU A 1 105 ? -14.557 1.739 2.685 1.00 93.75 105 LEU A CA 1
ATOM 817 C C . LEU A 1 105 ? -16.029 1.556 3.041 1.00 93.75 105 LEU A C 1
ATOM 819 O O . LEU A 1 105 ? -16.908 1.849 2.230 1.00 93.75 105 LEU A 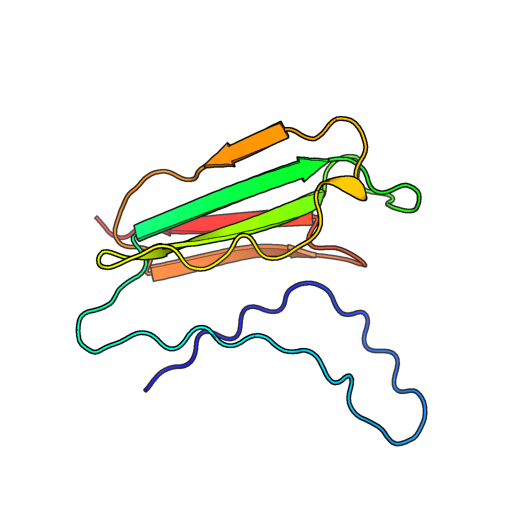O 1
ATOM 823 N N . GLN A 1 106 ? -16.276 1.090 4.260 1.00 90.62 106 GLN A N 1
ATOM 824 C CA . GLN A 1 106 ? -17.586 1.131 4.892 1.00 90.62 106 GLN A CA 1
ATOM 825 C C . GLN A 1 106 ? -17.631 2.304 5.874 1.00 90.62 106 GLN A C 1
ATOM 827 O O . GLN A 1 106 ? -16.716 2.470 6.688 1.00 90.62 106 GLN A O 1
ATOM 832 N N . TYR A 1 107 ? -18.696 3.096 5.764 1.00 77.69 107 TYR A N 1
ATOM 833 C CA . TYR A 1 107 ? -19.023 4.224 6.634 1.00 77.69 107 TYR A CA 1
ATOM 834 C C . TYR A 1 107 ? -20.239 3.894 7.493 1.00 77.69 107 TYR A C 1
ATOM 836 O O . TYR A 1 107 ? -21.106 3.131 7.003 1.00 77.69 107 TYR A O 1
#

Foldseek 3Di:
DDWDPDDWADDDDPDPDDDDDDDDTDDADVVKFWFKKKAKWAAAPPDPARIAGQFMWTDIPVGIDDRDHHQPRGDPIDMDMAHTAGFPDKDADDDNGGRDIDTDHDD

Sequence (107 aa):
MDSLLMRLGSLSLIKQGKPLQNYLTIPLQSNEYITQISGTYGKYAYSRSDSNVATLSIHTNLKQYGPYGREELVQNPSSFTSPTGSVVGFFGRHSNYLESIGVYLQY

Secondary structure (DSSP, 8-state):
---------------TT----------PPTT--EEEEEEEEEEETT-SSS-EEEEEEEEESS-EEEEEE-GGGEEEEEEEEPPPSEEEEEEEEESSSEEEEEEEEE-

pLDDT: mean 79.52, std 23.77, range [23.94, 98.44]

Solvent-accessible surface area (backbone atoms only — not comparable to full-atom values): 6660 Å² total; per-residue (Å²): 134,88,77,83,84,77,84,74,44,72,72,86,73,89,62,85,93,6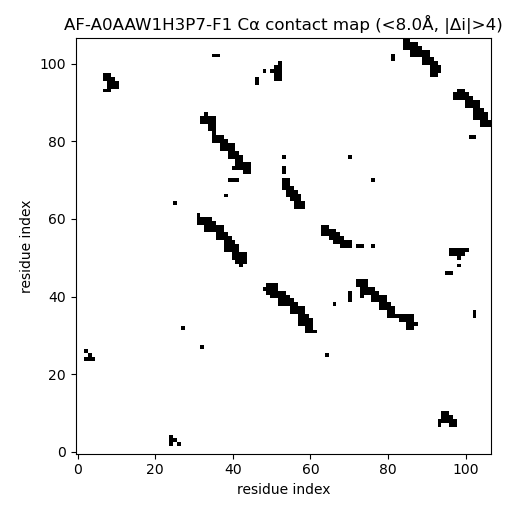2,81,85,89,79,81,86,80,84,86,70,56,91,94,48,48,44,28,35,43,34,34,29,30,16,25,39,93,88,50,91,50,77,46,22,57,26,25,42,25,46,30,36,82,82,51,74,46,70,73,43,74,50,57,90,64,31,50,80,66,43,78,51,68,56,76,79,42,46,47,78,45,74,49,69,44,71,57,83,45,34,44,45,77,49,71,40,69,58,129